Protein AF-A0A0B6XX01-F1 (afdb_monomer_lite)

Foldseek 3Di:
DEAEDQDPVVVVCVVVVVDDPVVVVVVVPDPDPDYHYDHDHPPPPPVVRVVVVVCVVPDDDDPDDDDDD

pLDDT: mean 83.91, std 8.26, range [54.84, 93.31]

Organism: NCBI:txid1028688

Radius of gyration: 13.43 Å; chains: 1; bounding box: 32×20×32 Å

InterPro domains:
  IPR012337 Ribonuclease H-like superfamily [SSF53098] (5-61)
  IPR036397 Ribonuclease H superfamily [G3DSA:3.30.420.10] (3-65)

Structure (mmCIF, N/CA/C/O backbone):
data_AF-A0A0B6XX01-F1
#
_entry.id   AF-A0A0B6XX01-F1
#
loop_
_atom_site.group_PDB
_atom_site.id
_atom_site.type_symbol
_atom_site.label_atom_id
_atom_site.label_alt_id
_atom_site.label_comp_id
_atom_site.label_asym_id
_atom_site.label_entity_id
_atom_site.label_seq_id
_atom_site.pdbx_PDB_ins_code
_atom_site.Cartn_x
_atom_site.Cartn_y
_atom_site.Cartn_z
_atom_site.occupancy
_atom_site.B_iso_or_equiv
_atom_site.auth_seq_id
_atom_site.auth_comp_id
_atom_site.auth_asym_id
_atom_site.auth_atom_id
_atom_site.pdbx_PDB_model_num
ATOM 1 N N . ALA A 1 1 ? -12.612 4.031 1.836 1.00 81.50 1 ALA A N 1
ATOM 2 C CA . ALA A 1 1 ? -11.586 4.417 0.837 1.00 81.50 1 ALA A CA 1
ATOM 3 C C . ALA A 1 1 ? -10.940 3.157 0.276 1.00 81.50 1 ALA A C 1
ATOM 5 O O . ALA A 1 1 ? -10.885 2.173 1.004 1.00 81.50 1 ALA A O 1
ATOM 6 N N . CYS A 1 2 ? -10.472 3.171 -0.972 1.00 87.44 2 CYS A N 1
ATOM 7 C CA . CYS A 1 2 ? -9.810 2.024 -1.59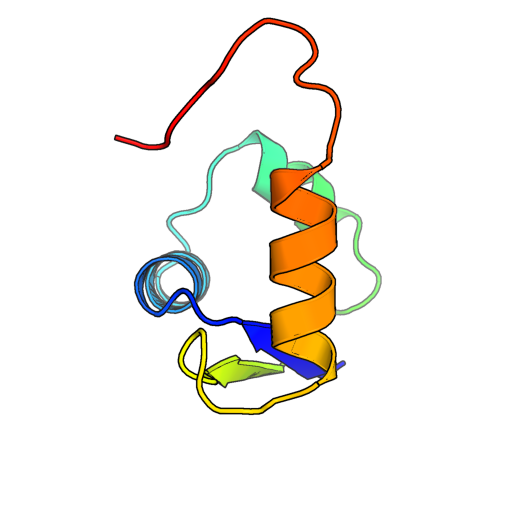8 1.00 87.44 2 CYS A CA 1
ATOM 8 C C . CYS A 1 2 ? -8.317 2.322 -1.779 1.00 87.44 2 CYS A C 1
ATOM 10 O O . CYS A 1 2 ? -7.968 3.391 -2.275 1.00 87.44 2 CYS A O 1
ATOM 12 N N . MET A 1 3 ? -7.454 1.394 -1.374 1.00 88.75 3 MET A N 1
ATOM 13 C CA . MET A 1 3 ? -5.999 1.498 -1.481 1.00 88.75 3 MET A CA 1
ATOM 14 C C . MET A 1 3 ? -5.473 0.332 -2.315 1.00 88.75 3 MET A C 1
ATOM 16 O O . MET A 1 3 ? -5.762 -0.824 -2.015 1.00 88.75 3 MET A O 1
ATOM 20 N N . LEU A 1 4 ? -4.713 0.636 -3.363 1.00 91.31 4 LEU A N 1
ATOM 21 C CA . LEU A 1 4 ? -4.031 -0.359 -4.186 1.00 91.31 4 LEU A C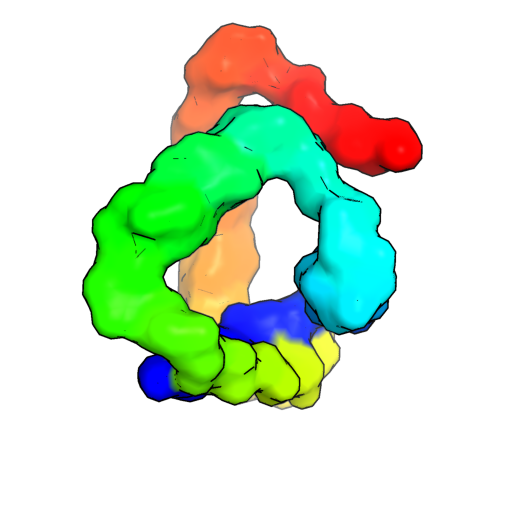A 1
ATOM 22 C C . LEU A 1 4 ? -2.618 -0.579 -3.640 1.00 91.31 4 LEU A C 1
ATOM 24 O O . LEU A 1 4 ? -1.939 0.392 -3.310 1.00 91.31 4 LEU A O 1
ATOM 28 N N . SER A 1 5 ? -2.181 -1.832 -3.552 1.00 91.69 5 SER A N 1
ATOM 29 C CA . SER A 1 5 ? -0.795 -2.161 -3.221 1.00 91.69 5 SER A CA 1
ATOM 30 C C . SER A 1 5 ? -0.338 -3.435 -3.920 1.00 91.69 5 SER A C 1
ATOM 32 O O . SER A 1 5 ? -1.097 -4.394 -4.060 1.00 91.69 5 SER A O 1
ATOM 34 N N . ASP A 1 6 ? 0.934 -3.450 -4.284 1.00 93.19 6 ASP A N 1
ATOM 35 C CA . ASP A 1 6 ? 1.685 -4.588 -4.805 1.00 93.19 6 ASP A CA 1
ATOM 36 C C . ASP A 1 6 ? 2.334 -5.454 -3.716 1.00 93.19 6 ASP A C 1
ATOM 38 O O . ASP A 1 6 ? 2.882 -6.521 -3.998 1.00 93.19 6 ASP A O 1
ATOM 42 N N . SER A 1 7 ? 2.241 -5.045 -2.449 1.00 90.69 7 SER A N 1
ATOM 43 C CA . SER A 1 7 ? 2.859 -5.745 -1.330 1.00 90.69 7 SER A CA 1
ATOM 44 C C . SER A 1 7 ? 1.833 -6.553 -0.544 1.00 90.69 7 SER A C 1
ATOM 46 O O . SER A 1 7 ? 1.214 -6.087 0.418 1.00 90.69 7 SER A O 1
ATOM 48 N N . MET A 1 8 ? 1.703 -7.834 -0.896 1.00 90.69 8 MET A N 1
ATOM 49 C CA . MET A 1 8 ? 0.841 -8.766 -0.158 1.00 90.69 8 MET A CA 1
ATOM 50 C C . MET A 1 8 ? 1.263 -8.894 1.316 1.00 90.69 8 MET A C 1
ATOM 52 O O . MET A 1 8 ? 0.413 -8.992 2.201 1.00 90.69 8 MET A O 1
ATOM 56 N N . ARG A 1 9 ? 2.572 -8.812 1.603 1.00 89.94 9 ARG A N 1
ATOM 57 C CA . ARG A 1 9 ? 3.100 -8.813 2.980 1.00 89.94 9 ARG A CA 1
ATOM 58 C C . ARG A 1 9 ? 2.618 -7.602 3.777 1.00 89.94 9 ARG A C 1
ATOM 60 O O . ARG A 1 9 ? 2.259 -7.753 4.942 1.00 89.94 9 ARG A O 1
ATOM 67 N N . MET A 1 10 ? 2.591 -6.415 3.169 1.00 89.06 10 MET A N 1
ATOM 68 C CA . MET A 1 10 ? 2.059 -5.213 3.816 1.00 89.06 10 MET A CA 1
ATOM 69 C C . MET A 1 10 ? 0.568 -5.382 4.133 1.00 89.06 10 MET A C 1
ATOM 71 O O . MET A 1 10 ? 0.155 -5.139 5.265 1.00 89.06 10 MET A O 1
ATOM 75 N N . ILE A 1 11 ? -0.228 -5.865 3.172 1.00 89.56 11 ILE A N 1
ATOM 76 C CA . ILE A 1 11 ? -1.667 -6.107 3.368 1.00 89.56 11 ILE A CA 1
ATOM 77 C C . ILE A 1 11 ? -1.904 -7.113 4.505 1.00 89.56 11 ILE A C 1
ATOM 79 O O . ILE A 1 11 ? -2.776 -6.895 5.346 1.00 89.56 11 ILE A O 1
ATOM 83 N N . GLN A 1 12 ? -1.119 -8.1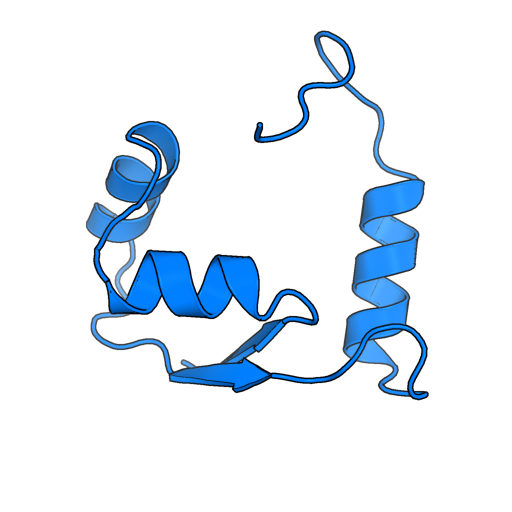93 4.568 1.00 90.19 12 GLN A N 1
ATOM 84 C CA . GLN A 1 12 ? -1.191 -9.174 5.655 1.00 90.19 12 GLN A CA 1
ATOM 85 C C . GLN A 1 12 ? -0.864 -8.550 7.016 1.00 90.19 12 GLN A C 1
ATOM 87 O O . GLN A 1 12 ? -1.634 -8.744 7.953 1.00 90.19 12 GLN A O 1
ATOM 92 N N . LYS A 1 13 ? 0.211 -7.754 7.111 1.00 87.75 13 LYS A N 1
ATOM 93 C CA . LYS A 1 13 ? 0.592 -7.036 8.341 1.00 87.75 13 LYS A CA 1
ATOM 94 C C . LYS A 1 13 ? -0.512 -6.092 8.823 1.00 87.75 13 LYS A C 1
ATOM 96 O O . LYS A 1 13 ? -0.796 -6.051 10.015 1.00 87.75 13 LYS A O 1
ATOM 101 N N . ILE A 1 14 ? -1.165 -5.368 7.911 1.00 83.44 14 ILE A N 1
ATOM 102 C CA . ILE A 1 14 ? -2.310 -4.505 8.248 1.00 83.44 14 ILE A CA 1
ATOM 103 C C . ILE A 1 14 ? -3.470 -5.348 8.785 1.00 83.44 14 ILE A C 1
ATOM 105 O O . ILE A 1 14 ? -4.000 -5.049 9.853 1.00 83.44 14 ILE A O 1
ATOM 109 N N . LYS A 1 15 ? -3.834 -6.429 8.082 1.00 84.38 15 LYS A N 1
ATOM 110 C CA . LYS A 1 15 ? -4.934 -7.321 8.486 1.00 84.38 15 LYS A CA 1
ATOM 111 C C . LYS A 1 15 ? -4.695 -7.991 9.839 1.00 84.38 15 LYS A C 1
ATOM 113 O O . LYS A 1 15 ? -5.644 -8.170 10.591 1.00 84.38 15 LYS A O 1
ATOM 118 N N . SER A 1 16 ? -3.453 -8.352 10.153 1.00 86.81 16 SER A N 1
ATOM 119 C CA . SER A 1 16 ? -3.087 -8.978 11.427 1.00 86.81 16 SER A CA 1
ATOM 120 C C . SER A 1 16 ? -2.803 -7.969 12.548 1.00 86.81 16 SER A C 1
ATOM 122 O O . SER A 1 16 ? -2.380 -8.376 13.627 1.00 86.81 16 SER A O 1
ATOM 124 N N . GLY A 1 17 ? -2.956 -6.662 12.297 1.00 80.19 17 GLY A N 1
ATOM 125 C CA . GLY A 1 17 ? -2.629 -5.599 13.255 1.00 80.19 17 GLY A CA 1
ATOM 126 C C . GLY A 1 17 ? -1.130 -5.444 13.544 1.00 80.19 17 GLY A C 1
ATOM 127 O O . GLY A 1 17 ? -0.750 -4.730 14.470 1.00 80.19 17 GLY A O 1
ATOM 128 N N . TYR A 1 18 ? -0.260 -6.089 12.761 1.00 82.44 18 TYR A N 1
ATOM 129 C CA . TYR A 1 18 ? 1.188 -6.120 12.976 1.00 82.44 18 TYR A CA 1
ATOM 130 C C . TYR A 1 18 ? 1.878 -4.949 12.270 1.00 82.44 18 TYR A C 1
ATOM 132 O O . TYR A 1 18 ? 2.643 -5.107 11.313 1.00 82.44 18 TYR A O 1
ATOM 140 N N . LEU A 1 19 ? 1.556 -3.742 12.730 1.00 80.19 19 LEU A N 1
ATOM 141 C CA . LEU A 1 19 ? 2.021 -2.494 12.140 1.00 80.19 19 LEU A CA 1
ATOM 142 C C . LEU A 1 19 ? 3.119 -1.853 12.980 1.00 80.19 19 LEU A C 1
ATOM 144 O O . LEU A 1 19 ? 3.107 -1.868 14.209 1.00 80.19 19 LEU A O 1
ATOM 148 N N . ARG A 1 20 ? 4.081 -1.230 12.298 1.00 79.75 20 ARG A N 1
ATOM 149 C CA . ARG A 1 20 ? 5.095 -0.394 12.944 1.00 79.75 20 ARG A CA 1
ATOM 150 C C . ARG A 1 20 ? 4.406 0.752 13.696 1.00 79.75 20 ARG A C 1
ATOM 152 O O . ARG A 1 20 ? 3.483 1.380 13.182 1.00 79.75 20 ARG A O 1
ATOM 159 N N . ARG A 1 21 ? 4.927 1.106 14.874 1.00 80.44 21 ARG A N 1
ATOM 160 C CA . ARG A 1 21 ? 4.389 2.184 15.730 1.00 80.44 21 ARG A CA 1
ATOM 161 C C . ARG A 1 21 ? 4.205 3.521 14.996 1.00 80.44 21 ARG A C 1
ATOM 163 O O . ARG A 1 21 ? 3.220 4.210 15.224 1.00 80.44 21 ARG A O 1
ATOM 170 N N . GLN A 1 22 ? 5.128 3.866 14.096 1.00 79.06 22 GLN A N 1
ATOM 171 C CA . GLN A 1 22 ? 5.053 5.081 13.270 1.00 79.06 22 GLN A CA 1
ATOM 172 C C . GLN A 1 22 ? 3.803 5.101 12.375 1.00 79.06 22 GLN A C 1
ATOM 174 O O . GLN A 1 22 ? 3.169 6.138 12.217 1.00 79.06 22 GLN A O 1
ATOM 179 N N . TRP A 1 23 ? 3.419 3.941 11.840 1.00 79.38 23 TRP A N 1
ATOM 180 C CA . TRP A 1 23 ? 2.242 3.789 10.988 1.00 79.38 23 TRP A CA 1
ATOM 181 C C . TRP A 1 23 ? 0.956 3.798 11.805 1.00 79.38 23 TRP A C 1
ATOM 183 O O . TRP A 1 23 ? -0.028 4.380 11.370 1.00 79.38 23 TRP A O 1
ATOM 193 N N . MET A 1 24 ? 0.977 3.230 13.013 1.00 76.12 24 MET A N 1
ATOM 194 C CA . MET A 1 24 ? -0.169 3.275 13.926 1.00 76.12 24 MET A CA 1
ATOM 195 C C . MET A 1 24 ? -0.585 4.710 14.261 1.00 76.12 24 MET A C 1
ATOM 197 O O . MET A 1 24 ? -1.772 5.007 14.234 1.00 76.12 24 MET A O 1
ATOM 201 N N . LEU A 1 25 ? 0.373 5.611 14.508 1.00 78.94 25 LEU A N 1
ATOM 202 C CA . LEU A 1 25 ? 0.078 7.025 14.774 1.00 78.94 25 LEU A CA 1
ATOM 203 C C . LEU A 1 25 ? -0.571 7.721 13.572 1.00 78.94 25 LEU A C 1
ATOM 205 O O . LEU A 1 25 ? -1.484 8.525 13.739 1.00 78.94 25 LEU A O 1
ATOM 209 N N . LEU A 1 26 ? -0.116 7.410 12.357 1.00 78.56 26 LEU A N 1
ATOM 210 C CA . LEU A 1 26 ? -0.719 7.948 11.138 1.00 78.56 26 LEU A CA 1
ATOM 211 C C . LEU A 1 26 ? -2.127 7.386 10.925 1.00 78.56 26 LEU A C 1
ATOM 213 O O . LEU A 1 26 ? -3.038 8.143 10.615 1.00 78.56 26 LEU A O 1
ATOM 217 N N . ILE A 1 27 ? -2.317 6.083 11.146 1.00 75.44 27 ILE A N 1
ATOM 218 C CA . ILE A 1 27 ? -3.606 5.409 10.960 1.00 75.44 27 ILE A CA 1
ATOM 219 C C . ILE A 1 27 ? -4.637 5.862 11.994 1.00 75.44 27 ILE A C 1
ATOM 221 O O . ILE A 1 27 ? -5.784 6.090 11.633 1.00 75.44 27 ILE A O 1
ATOM 225 N N . GLN A 1 28 ? -4.243 6.052 13.254 1.00 75.00 28 GLN A N 1
ATOM 226 C CA . GLN A 1 28 ? -5.133 6.574 14.298 1.00 75.00 28 GLN A CA 1
ATOM 227 C C . GLN A 1 28 ? -5.639 7.989 13.990 1.00 75.00 28 GLN A C 1
ATOM 229 O O . GLN A 1 28 ? -6.744 8.339 14.388 1.00 75.00 28 GLN A O 1
ATOM 234 N N . 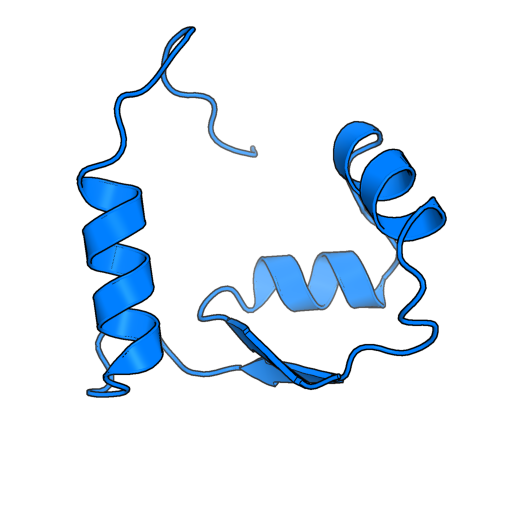ASN A 1 29 ? -4.851 8.781 13.260 1.00 78.19 29 ASN A N 1
ATOM 235 C CA . ASN A 1 29 ? -5.227 10.128 12.835 1.00 78.19 29 ASN A CA 1
ATOM 236 C C . ASN A 1 29 ? -5.956 10.159 11.479 1.00 78.19 29 ASN A C 1
ATOM 238 O O . ASN A 1 29 ? -6.359 11.234 11.031 1.00 78.19 29 ASN A O 1
ATOM 242 N N . LEU A 1 30 ? -6.135 9.018 10.801 1.00 77.81 30 LEU A N 1
ATOM 243 C CA . LEU A 1 30 ? -6.924 8.964 9.572 1.00 77.81 30 LEU A CA 1
ATOM 244 C C . LEU A 1 30 ? -8.415 9.068 9.908 1.00 77.81 30 LEU A C 1
ATOM 246 O O . LEU A 1 30 ? -8.954 8.303 10.699 1.00 77.81 30 LEU A O 1
ATOM 250 N N . THR A 1 31 ? -9.123 9.944 9.199 1.00 82.25 31 THR A N 1
ATOM 251 C CA . THR A 1 31 ? -10.596 9.999 9.204 1.00 82.25 31 THR A CA 1
ATOM 252 C C . THR A 1 31 ? -11.241 8.797 8.505 1.00 82.25 31 THR A C 1
ATOM 254 O O . THR A 1 31 ? -12.452 8.595 8.578 1.00 82.25 31 THR A O 1
ATOM 257 N N . ILE A 1 32 ? -10.442 7.979 7.818 1.00 78.00 32 ILE A N 1
ATOM 258 C CA . ILE A 1 32 ? -10.896 6.794 7.094 1.00 78.00 32 ILE A CA 1
ATOM 259 C C . ILE A 1 32 ? -10.950 5.615 8.069 1.00 78.00 32 ILE A C 1
ATOM 261 O O . ILE A 1 32 ? -9.936 4.982 8.342 1.00 78.00 32 ILE A O 1
ATOM 265 N N . GLN A 1 33 ? -12.153 5.289 8.543 1.00 74.62 33 GLN A N 1
ATOM 266 C CA . GLN A 1 33 ? -12.364 4.234 9.543 1.00 74.62 33 GLN A CA 1
ATOM 267 C C . GLN A 1 33 ? -12.120 2.808 9.017 1.00 74.62 33 GLN A C 1
ATOM 269 O O . GLN A 1 33 ? -11.696 1.939 9.770 1.00 74.62 33 GLN A O 1
ATOM 274 N N . ALA A 1 34 ? -12.378 2.553 7.730 1.00 80.25 34 ALA A N 1
ATOM 275 C CA . ALA A 1 34 ? -12.253 1.221 7.132 1.00 80.25 34 ALA A CA 1
ATOM 276 C C . ALA A 1 34 ? -11.748 1.305 5.678 1.00 80.25 34 ALA A C 1
ATOM 278 O O . ALA A 1 34 ? -12.545 1.366 4.734 1.00 80.25 34 ALA A O 1
ATOM 279 N N . PRO A 1 35 ? -10.425 1.382 5.456 1.00 83.19 35 PRO A N 1
ATOM 280 C CA . PRO A 1 35 ? -9.863 1.294 4.115 1.00 83.19 35 PRO A CA 1
ATOM 281 C C . PRO A 1 35 ? -9.927 -0.146 3.581 1.00 83.19 35 PRO A C 1
ATOM 283 O O . PRO A 1 35 ? -9.560 -1.102 4.261 1.00 83.19 35 PRO A O 1
ATOM 286 N N . THR A 1 36 ? -10.355 -0.300 2.330 1.00 89.62 36 THR A N 1
ATOM 287 C CA . THR A 1 36 ? -10.276 -1.562 1.589 1.00 89.62 36 THR A CA 1
ATOM 288 C C . THR A 1 36 ? -8.948 -1.614 0.846 1.00 89.62 36 THR A C 1
ATOM 290 O O . THR A 1 36 ? -8.646 -0.708 0.073 1.00 89.62 36 THR A O 1
ATOM 293 N N . PHE A 1 37 ? -8.170 -2.675 1.056 1.00 89.69 37 PHE A N 1
ATOM 294 C CA . PHE A 1 37 ? -6.925 -2.910 0.326 1.00 89.69 37 PHE A CA 1
ATOM 295 C C . PHE A 1 37 ? -7.150 -3.888 -0.822 1.00 89.69 37 PHE A C 1
ATOM 297 O O . PHE A 1 37 ? -7.639 -4.999 -0.607 1.00 89.69 37 PHE A O 1
ATOM 304 N N . VAL A 1 38 ? -6.756 -3.479 -2.023 1.00 91.44 38 VAL A N 1
ATOM 305 C CA . VAL A 1 38 ? -6.750 -4.303 -3.231 1.00 91.44 38 VAL A CA 1
ATOM 306 C C . VAL A 1 38 ? -5.306 -4.656 -3.549 1.00 91.44 38 VAL A C 1
ATOM 308 O O . VAL A 1 38 ? -4.451 -3.775 -3.636 1.00 91.44 38 VAL A O 1
ATOM 311 N N . PHE A 1 39 ? -5.039 -5.948 -3.709 1.00 91.25 39 PHE A N 1
ATOM 312 C CA . PHE A 1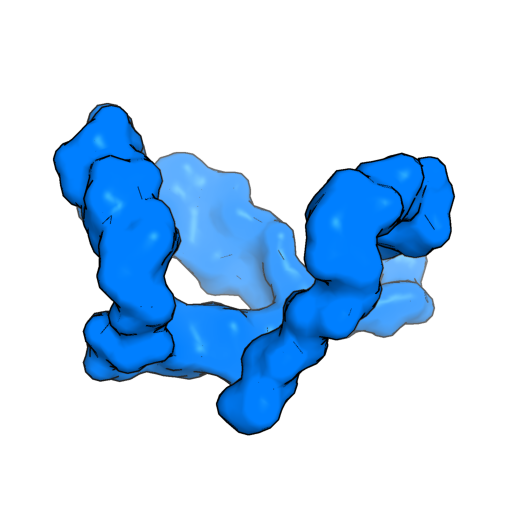 39 ? -3.744 -6.421 -4.174 1.00 91.25 39 PHE A CA 1
ATOM 313 C C . PHE A 1 39 ? -3.682 -6.326 -5.699 1.00 91.25 39 PHE A C 1
ATOM 315 O O . PHE A 1 39 ? -4.542 -6.879 -6.384 1.00 91.25 39 PHE A O 1
ATOM 322 N N . GLY A 1 40 ? -2.667 -5.642 -6.217 1.00 89.38 40 GLY A N 1
ATOM 323 C CA . GLY A 1 40 ? -2.353 -5.602 -7.641 1.00 89.38 40 GLY A CA 1
ATOM 324 C C . GLY A 1 40 ? -0.866 -5.877 -7.823 1.00 89.38 40 GLY A C 1
ATOM 325 O O . GLY A 1 40 ? -0.081 -5.066 -7.349 1.00 89.38 40 GLY A O 1
ATOM 326 N N . PRO A 1 41 ? -0.458 -6.991 -8.454 1.00 85.75 41 PRO A N 1
ATOM 327 C CA . PRO A 1 41 ? 0.955 -7.324 -8.575 1.00 85.75 41 PRO A CA 1
ATOM 328 C C . PRO A 1 41 ? 1.743 -6.205 -9.268 1.00 85.75 41 PRO A C 1
ATOM 330 O O . PRO A 1 41 ? 1.284 -5.613 -10.250 1.00 85.75 41 PRO A O 1
ATOM 333 N N . GLY A 1 42 ? 2.944 -5.935 -8.753 1.00 85.94 42 GLY A N 1
ATOM 334 C CA . GLY A 1 42 ? 3.879 -4.997 -9.365 1.00 85.94 42 GLY A CA 1
ATOM 335 C C . GLY A 1 42 ? 4.179 -5.390 -10.812 1.00 85.94 42 GLY A C 1
ATOM 336 O O . GLY A 1 42 ? 4.088 -6.564 -11.181 1.00 85.94 42 GLY A O 1
ATOM 337 N N . HIS A 1 43 ? 4.489 -4.401 -11.650 1.00 84.56 43 HIS A N 1
ATOM 338 C CA . HIS A 1 43 ? 4.831 -4.600 -13.068 1.00 84.56 43 HIS A CA 1
ATOM 339 C C . HIS A 1 43 ? 3.770 -5.337 -13.911 1.00 84.56 43 HIS A C 1
ATOM 341 O O . HIS A 1 43 ? 4.093 -5.955 -14.922 1.00 84.56 43 HIS A O 1
ATOM 347 N N . SER A 1 44 ? 2.496 -5.277 -13.512 1.00 87.44 44 SER A N 1
ATOM 348 C CA . SER A 1 44 ? 1.391 -5.941 -14.223 1.00 87.44 44 SER A CA 1
ATOM 349 C C . SER A 1 44 ? 0.596 -5.008 -15.149 1.00 87.44 44 SER A C 1
ATOM 351 O O . SER A 1 44 ? -0.554 -5.300 -15.473 1.00 87.44 44 SER A O 1
ATOM 353 N N . GLY A 1 45 ? 1.150 -3.856 -15.547 1.00 86.06 45 GLY A N 1
ATOM 354 C CA . GLY A 1 45 ? 0.466 -2.898 -16.428 1.00 86.06 45 GLY A CA 1
ATOM 355 C C . GLY A 1 45 ? -0.554 -1.997 -15.723 1.00 86.06 45 GLY A C 1
ATOM 356 O O . GLY A 1 45 ? -1.264 -1.222 -16.373 1.00 86.06 45 GLY A O 1
ATOM 357 N N . VAL A 1 46 ? -0.671 -2.079 -14.391 1.00 88.88 46 VAL A N 1
ATOM 358 C CA . VAL A 1 46 ? -1.575 -1.212 -13.625 1.00 88.88 46 VAL A CA 1
ATOM 359 C C . VAL A 1 46 ? -0.940 0.170 -13.501 1.00 88.88 46 VAL A C 1
ATOM 361 O O . VAL A 1 46 ? -0.156 0.424 -12.588 1.00 88.88 46 VAL A O 1
ATOM 364 N N . LYS A 1 47 ? -1.313 1.080 -14.411 1.00 90.25 47 LYS A N 1
ATOM 365 C CA . LYS A 1 47 ? -0.711 2.421 -14.567 1.00 90.25 47 LYS A CA 1
ATOM 366 C C . LYS A 1 47 ? -0.491 3.180 -13.255 1.00 90.25 47 LYS A C 1
ATOM 368 O O . LYS A 1 47 ? 0.522 3.852 -13.091 1.00 90.25 47 LYS A O 1
ATOM 373 N N . SER A 1 48 ? -1.444 3.119 -12.323 1.00 89.06 48 SER A N 1
ATOM 374 C CA . SER A 1 48 ? -1.323 3.806 -11.032 1.00 89.06 48 SER A CA 1
ATOM 375 C C . SER A 1 48 ? -0.267 3.179 -10.124 1.00 89.06 48 SER A C 1
ATOM 377 O O . SER A 1 48 ? 0.433 3.918 -9.438 1.00 89.06 48 SER A O 1
ATOM 379 N N . ASN A 1 49 ? -0.137 1.848 -10.135 1.00 90.62 49 ASN A N 1
ATOM 380 C CA . ASN A 1 49 ? 0.894 1.145 -9.376 1.00 90.62 49 ASN A CA 1
ATOM 381 C C . ASN A 1 49 ? 2.275 1.415 -9.969 1.00 90.62 49 ASN A C 1
ATOM 383 O O . ASN A 1 49 ? 3.170 1.833 -9.255 1.00 90.62 49 ASN A O 1
ATOM 387 N N . GLU A 1 50 ? 2.420 1.296 -11.289 1.00 92.00 50 GLU A N 1
ATOM 388 C CA . GLU A 1 50 ? 3.694 1.557 -11.975 1.00 92.00 50 GLU A CA 1
ATOM 389 C C . GLU A 1 50 ? 4.179 2.994 -11.764 1.00 92.00 50 GLU A C 1
ATOM 391 O O . GLU A 1 50 ? 5.369 3.254 -11.566 1.00 92.00 50 GLU A O 1
ATOM 396 N N . ARG A 1 51 ? 3.242 3.949 -11.749 1.00 92.62 51 ARG A N 1
ATOM 397 C CA . ARG A 1 51 ? 3.548 5.330 -11.387 1.00 92.62 51 ARG A CA 1
ATOM 398 C C . ARG A 1 51 ? 4.017 5.438 -9.935 1.00 92.62 51 ARG A C 1
ATOM 400 O O . ARG A 1 51 ? 4.968 6.173 -9.683 1.00 92.62 51 ARG A O 1
ATOM 407 N N . ALA A 1 52 ? 3.367 4.751 -8.996 1.00 91.94 52 ALA A N 1
ATOM 408 C CA . ALA A 1 52 ? 3.782 4.740 -7.595 1.00 91.94 52 ALA A CA 1
ATOM 409 C C . ALA A 1 52 ? 5.185 4.131 -7.426 1.00 91.94 52 ALA A C 1
ATOM 411 O O . ALA A 1 52 ? 6.017 4.744 -6.760 1.00 91.94 52 ALA A O 1
ATOM 412 N N . ASP A 1 53 ? 5.482 3.023 -8.109 1.00 91.44 53 ASP A N 1
ATOM 413 C CA . ASP A 1 53 ? 6.801 2.377 -8.106 1.00 91.44 53 ASP A CA 1
ATOM 414 C C . ASP A 1 53 ? 7.881 3.310 -8.660 1.00 91.44 53 ASP A C 1
ATOM 416 O O . ASP A 1 53 ? 8.952 3.462 -8.069 1.00 91.44 53 ASP A O 1
ATOM 420 N N . THR A 1 54 ? 7.586 4.003 -9.763 1.00 93.12 54 THR A N 1
ATOM 421 C CA . THR A 1 54 ? 8.510 4.971 -10.375 1.00 93.12 54 THR A CA 1
ATOM 422 C C . THR A 1 54 ? 8.792 6.138 -9.428 1.00 93.12 54 THR A C 1
ATOM 424 O O . THR A 1 54 ? 9.937 6.559 -9.268 1.00 93.12 54 THR A O 1
ATOM 427 N N . LEU A 1 55 ? 7.755 6.665 -8.771 1.00 93.31 55 LEU A N 1
ATOM 428 C CA . LEU A 1 55 ? 7.896 7.754 -7.805 1.00 93.31 55 LEU A CA 1
ATOM 429 C C . LEU A 1 55 ? 8.686 7.319 -6.570 1.00 93.31 55 LEU A C 1
ATOM 431 O O . LEU A 1 55 ? 9.559 8.061 -6.128 1.00 93.31 55 LEU A O 1
ATOM 435 N N . ALA A 1 56 ? 8.408 6.129 -6.037 1.00 89.25 56 ALA A N 1
ATOM 436 C CA . ALA A 1 56 ? 9.143 5.567 -4.910 1.00 89.25 56 ALA A CA 1
ATOM 437 C C . ALA A 1 56 ? 10.620 5.339 -5.266 1.00 89.25 56 ALA A C 1
ATOM 439 O O . ALA A 1 56 ? 11.497 5.682 -4.478 1.00 89.25 56 ALA A O 1
ATOM 440 N N . SER A 1 57 ? 10.892 4.842 -6.476 1.00 89.81 57 SER A N 1
ATOM 441 C CA . SER A 1 57 ? 12.253 4.605 -6.975 1.00 89.81 57 SER A CA 1
ATOM 442 C C . SER A 1 57 ? 13.054 5.896 -7.158 1.00 89.81 57 SER A C 1
ATOM 444 O O . SER A 1 57 ? 14.260 5.910 -6.931 1.00 89.81 57 SER A O 1
ATOM 446 N N . ASN A 1 58 ? 12.387 6.991 -7.534 1.00 91.50 58 ASN A N 1
ATOM 447 C CA . ASN A 1 58 ? 13.019 8.294 -7.756 1.00 91.50 58 ASN A CA 1
ATOM 448 C C . ASN A 1 58 ? 13.058 9.182 -6.501 1.00 91.50 58 ASN A C 1
ATOM 450 O O . ASN A 1 58 ? 13.602 10.289 -6.543 1.00 91.50 58 ASN A O 1
ATOM 454 N N . ALA A 1 59 ? 12.454 8.750 -5.393 1.00 90.19 59 ALA A N 1
ATOM 455 C CA . ALA A 1 59 ? 12.380 9.551 -4.183 1.00 90.19 59 ALA A CA 1
ATOM 456 C C . ALA A 1 59 ? 13.769 9.723 -3.549 1.00 90.19 59 ALA A C 1
ATOM 458 O O . ALA A 1 59 ? 14.506 8.761 -3.334 1.00 90.19 59 ALA A O 1
ATOM 459 N N . THR A 1 60 ? 14.123 10.961 -3.187 1.00 90.75 60 THR A N 1
ATOM 460 C CA . THR A 1 60 ? 15.358 11.225 -2.440 1.00 90.75 60 THR A CA 1
ATOM 461 C C . THR A 1 60 ? 15.299 10.542 -1.078 1.00 90.75 60 THR A C 1
ATOM 463 O O . THR A 1 60 ? 14.471 10.882 -0.230 1.00 90.75 60 THR A O 1
ATOM 466 N N . ILE A 1 61 ? 16.225 9.617 -0.838 1.00 83.75 61 ILE A N 1
ATOM 467 C CA . ILE A 1 61 ? 16.362 8.949 0.453 1.00 83.75 61 ILE A CA 1
ATOM 468 C C . ILE A 1 61 ? 16.981 9.933 1.450 1.00 83.75 61 ILE A C 1
ATOM 470 O O . ILE A 1 61 ? 18.180 10.211 1.419 1.00 83.75 61 ILE A O 1
ATOM 474 N N . LYS A 1 62 ? 16.165 10.461 2.365 1.00 80.31 62 LYS A N 1
ATOM 475 C CA . LYS A 1 62 ? 16.657 11.205 3.531 1.00 80.31 62 LYS A CA 1
ATOM 476 C C . LYS A 1 62 ? 16.949 10.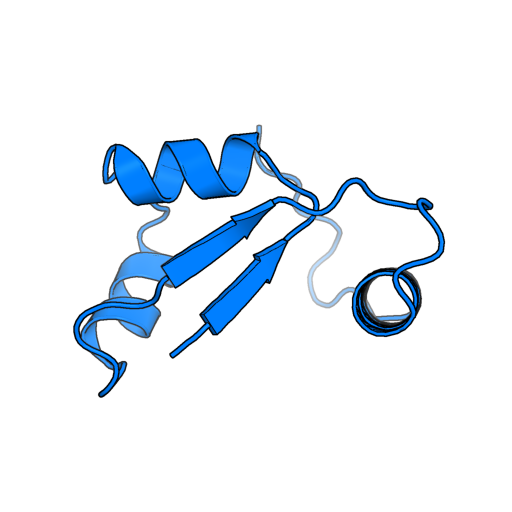219 4.663 1.00 80.31 62 LYS A C 1
ATOM 478 O O . LYS A 1 62 ? 16.110 9.379 4.964 1.00 80.31 62 LYS A O 1
ATOM 483 N N . ASN A 1 63 ? 18.111 10.357 5.306 1.00 80.56 63 ASN A N 1
ATOM 484 C CA . ASN A 1 63 ? 18.588 9.518 6.423 1.00 80.56 63 ASN A CA 1
ATOM 485 C C . ASN A 1 63 ? 19.011 8.076 6.060 1.00 80.56 63 ASN A C 1
ATOM 487 O O . ASN A 1 63 ? 19.119 7.232 6.946 1.00 80.56 63 ASN A O 1
ATOM 491 N N . GLY A 1 64 ? 19.305 7.809 4.782 1.00 71.88 64 GLY A N 1
ATOM 492 C CA . GLY A 1 64 ? 19.780 6.504 4.309 1.00 71.88 64 GLY A CA 1
ATOM 493 C C . GLY A 1 64 ? 18.671 5.452 4.138 1.00 71.88 64 GLY A C 1
ATOM 494 O O . GLY A 1 64 ? 17.551 5.632 4.622 1.00 71.88 64 GLY A O 1
ATOM 495 N N . PRO A 1 65 ? 18.938 4.369 3.387 1.00 66.25 65 PRO A N 1
ATOM 496 C CA . PRO A 1 65 ? 17.944 3.337 3.123 1.00 66.25 65 PRO A CA 1
ATOM 497 C C . PRO A 1 65 ? 17.633 2.557 4.404 1.00 66.25 65 PRO A C 1
ATOM 499 O O . PRO A 1 65 ? 18.527 2.029 5.063 1.00 66.25 65 PRO A O 1
ATOM 502 N N . SER A 1 66 ? 16.349 2.455 4.738 1.00 65.50 66 SER A N 1
ATOM 503 C CA . SER A 1 66 ? 15.844 1.614 5.822 1.00 65.50 66 SER A CA 1
ATOM 504 C C . SER A 1 66 ? 14.841 0.640 5.228 1.00 65.50 66 SER A C 1
ATOM 506 O O . SER A 1 66 ? 13.773 1.043 4.771 1.00 65.50 66 SER A O 1
ATOM 508 N N . MET A 1 67 ? 15.216 -0.635 5.179 1.00 66.00 67 MET A N 1
ATOM 509 C CA . MET A 1 67 ? 14.348 -1.707 4.706 1.00 66.00 67 MET A CA 1
ATOM 510 C C . MET A 1 67 ? 13.764 -2.435 5.916 1.00 66.00 67 MET A C 1
ATOM 512 O O . MET A 1 67 ? 14.475 -2.731 6.881 1.00 66.00 67 MET A O 1
ATOM 516 N N . ASP A 1 68 ? 12.463 -2.713 5.880 1.00 58.66 68 ASP A N 1
ATOM 517 C CA . ASP A 1 68 ? 11.823 -3.590 6.856 1.00 58.66 68 ASP A CA 1
ATOM 518 C C . ASP A 1 68 ? 12.474 -4.977 6.781 1.00 58.66 68 ASP A C 1
ATOM 520 O O . ASP A 1 68 ? 12.415 -5.617 5.733 1.00 58.66 68 ASP A O 1
ATOM 524 N N . LYS A 1 69 ? 13.102 -5.420 7.880 1.00 54.84 69 LYS A N 1
ATOM 525 C CA . LYS A 1 69 ? 13.511 -6.820 8.053 1.00 54.84 69 LYS A CA 1
ATOM 526 C C . LYS A 1 69 ? 12.283 -7.719 8.192 1.00 54.84 69 LYS A C 1
ATOM 528 O O . LYS A 1 69 ? 11.295 -7.282 8.834 1.00 54.84 69 LYS A O 1
#

Sequence (69 aa):
ACMLSDSMRMIQKIKSGYLRRQWMLLIQNLTIQAPTFVFGPGHSGVKSNERADTLASNATIKNGPSMDK

Secondary structure (DSSP, 8-state):
-EEEES-HHHHHHHHTT---HHHHHHHHT-S-SSPEEEE--TTSS-HHHHHHHHHHHHS--SSS-----